Protein AF-A0A7M3Y4B0-F1 (afdb_monomer_lite)

pLDDT: mean 93.0, std 7.46, range [71.56, 98.56]

Secondary structure (DSSP, 8-state):
-EEE---PPB-TTSPBPHHHHHHHHTT-EEEEE--TT--TTTTTSSPPPSPPHHHHHHHHHHHHHTT-EE-SS--EEEEE--SSSSTTSEEEEEEEEEEEEEEETTEEEEEEEEEEEEPPPEEEEEEEETTEEEEEEETTSTT-EEEEE-

Radius of gyration: 18.09 Å; chains: 1; bounding box: 41×37×54 Å

Sequence (150 aa):
RTRRRLRAARGEGGAVDVAARFEAKRRRSFEYVQSPNAGLIELDERPPLPLDVDAVDVTLTVAALLEARPVDLMQTMRKTVVDGSNTSGFQRTTLVAQDGTLHTPEGPVGVDVVCLEEDSARKLATVETESGERVLYNLDRLGLPLIEIA

Structure (mmCIF, N/CA/C/O backbone):
data_AF-A0A7M3Y4B0-F1
#
_entry.id   AF-A0A7M3Y4B0-F1
#
loop_
_atom_site.group_PDB
_atom_site.id
_atom_site.type_symbol
_atom_site.label_atom_id
_atom_site.label_alt_id
_atom_site.label_comp_id
_atom_site.label_asym_id
_atom_site.label_entity_id
_atom_site.label_seq_id
_atom_site.pdbx_PDB_ins_code
_atom_site.Cartn_x
_atom_site.Cartn_y
_atom_site.Cartn_z
_atom_site.occupancy
_atom_site.B_iso_or_equiv
_atom_site.auth_seq_id
_atom_site.auth_comp_id
_atom_site.auth_asym_id
_atom_site.auth_atom_id
_atom_site.pdbx_PDB_model_num
ATOM 1 N N . ARG A 1 1 ? 11.179 -10.952 -16.529 1.00 85.38 1 ARG A N 1
ATOM 2 C CA . ARG A 1 1 ? 11.329 -9.517 -16.188 1.00 85.38 1 ARG A CA 1
ATOM 3 C C . ARG A 1 1 ? 10.476 -8.720 -17.155 1.00 85.38 1 ARG A C 1
ATOM 5 O O . ARG A 1 1 ? 10.499 -9.051 -18.335 1.00 85.38 1 ARG A O 1
ATOM 12 N N . THR A 1 2 ? 9.776 -7.696 -16.681 1.00 91.19 2 THR A N 1
ATOM 13 C CA . THR A 1 2 ? 8.854 -6.886 -17.493 1.00 91.19 2 THR A CA 1
ATOM 14 C C . THR A 1 2 ? 9.258 -5.423 -17.406 1.00 91.19 2 THR A C 1
ATOM 16 O O . THR A 1 2 ? 9.602 -4.945 -16.328 1.00 91.19 2 THR A O 1
ATOM 19 N N . ARG A 1 3 ? 9.242 -4.699 -18.528 1.00 93.00 3 ARG A N 1
ATOM 20 C CA . ARG A 1 3 ? 9.616 -3.281 -18.567 1.00 93.00 3 ARG A CA 1
ATOM 21 C C . ARG A 1 3 ? 8.397 -2.402 -18.777 1.00 93.00 3 ARG A C 1
ATOM 23 O O . ARG A 1 3 ? 7.623 -2.645 -19.696 1.00 93.00 3 ARG A O 1
ATOM 30 N N . ARG A 1 4 ? 8.276 -1.344 -17.979 1.00 92.31 4 ARG A N 1
ATOM 31 C CA . ARG A 1 4 ? 7.181 -0.375 -18.061 1.00 92.31 4 ARG A CA 1
ATOM 32 C C . ARG A 1 4 ? 7.690 1.062 -17.937 1.00 92.31 4 ARG A C 1
ATOM 34 O O . ARG A 1 4 ? 8.825 1.329 -17.535 1.00 92.31 4 ARG A O 1
ATOM 41 N N . ARG A 1 5 ? 6.829 1.998 -18.324 1.00 89.62 5 ARG A N 1
ATOM 42 C CA . ARG A 1 5 ? 6.974 3.435 -18.077 1.00 89.62 5 ARG A CA 1
ATOM 43 C C . ARG A 1 5 ? 5.637 3.950 -17.578 1.00 89.62 5 ARG A C 1
ATOM 45 O O . ARG A 1 5 ? 4.640 3.801 -18.282 1.00 89.62 5 ARG A O 1
ATOM 52 N N . LEU A 1 6 ? 5.634 4.563 -16.402 1.00 87.25 6 LEU A N 1
ATOM 53 C CA . LEU A 1 6 ? 4.446 5.228 -15.886 1.00 87.25 6 LEU A CA 1
ATOM 54 C C . LEU A 1 6 ? 4.248 6.563 -16.609 1.00 87.25 6 LEU A C 1
ATOM 56 O O . LEU A 1 6 ? 5.210 7.237 -16.987 1.00 87.25 6 LEU A O 1
ATOM 60 N N . ARG A 1 7 ? 2.987 6.930 -16.834 1.00 84.69 7 ARG A N 1
ATOM 61 C CA . ARG A 1 7 ? 2.603 8.211 -17.429 1.00 84.69 7 ARG A CA 1
ATOM 62 C C . ARG A 1 7 ? 1.706 8.950 -16.453 1.00 84.69 7 ARG A C 1
ATOM 64 O O . ARG A 1 7 ? 0.770 8.367 -15.921 1.00 84.69 7 ARG A O 1
ATOM 71 N N . ALA A 1 8 ? 1.985 10.233 -16.257 1.00 79.50 8 ALA A N 1
ATOM 72 C CA . ALA A 1 8 ? 1.144 11.082 -15.431 1.00 79.50 8 ALA A CA 1
ATOM 73 C C . ALA A 1 8 ? -0.254 11.211 -16.057 1.00 79.50 8 ALA A C 1
ATOM 75 O O . ALA A 1 8 ? -0.380 11.559 -17.237 1.00 79.50 8 ALA A O 1
ATOM 76 N N . ALA A 1 9 ? -1.287 10.931 -15.266 1.00 76.25 9 ALA A N 1
ATOM 77 C CA . ALA A 1 9 ? -2.671 11.159 -15.656 1.00 76.25 9 ALA A CA 1
ATOM 78 C C . ALA A 1 9 ? -3.028 12.652 -15.543 1.00 76.25 9 ALA A C 1
ATOM 80 O O . ALA A 1 9 ? -2.412 13.405 -14.785 1.00 76.25 9 ALA A O 1
ATOM 81 N N . ARG A 1 10 ? -4.023 13.084 -16.324 1.00 78.75 10 ARG A N 1
ATOM 82 C CA . ARG A 1 10 ? -4.624 14.418 -16.210 1.00 78.75 10 ARG A CA 1
ATOM 83 C C . ARG A 1 10 ? -5.820 14.330 -15.268 1.00 78.75 10 ARG A C 1
ATOM 85 O O . ARG A 1 10 ? -6.611 13.401 -15.400 1.00 78.75 10 ARG A O 1
ATOM 92 N N . GLY A 1 11 ? -5.947 15.285 -14.352 1.00 73.38 11 GLY A N 1
ATOM 93 C CA . GLY A 1 11 ? -7.159 15.453 -13.553 1.00 73.38 11 GLY A CA 1
ATOM 94 C C . GLY A 1 11 ? -8.330 15.948 -14.405 1.00 73.38 11 GLY A C 1
ATOM 95 O O . GLY A 1 11 ? -8.167 16.243 -15.591 1.00 73.38 11 GLY A O 1
ATOM 96 N N . GLU A 1 12 ? -9.500 16.089 -13.786 1.00 76.38 12 GLU A N 1
ATOM 97 C CA . GLU A 1 12 ? -10.750 16.477 -14.463 1.00 76.38 12 GLU A CA 1
ATOM 98 C C . GLU A 1 12 ? -10.625 17.790 -15.256 1.00 76.38 12 GLU A C 1
ATOM 100 O O . GLU A 1 12 ? -11.110 17.891 -16.378 1.00 76.38 12 GLU A O 1
ATOM 105 N N . GLY A 1 13 ? -9.879 18.768 -14.732 1.00 77.56 13 GLY A N 1
ATOM 106 C CA . GLY A 1 13 ? -9.588 20.037 -15.415 1.00 77.56 13 GLY A CA 1
ATOM 107 C C . GLY A 1 13 ? -8.492 19.966 -16.490 1.00 77.56 13 GLY A C 1
ATOM 108 O O . GLY A 1 13 ? -7.991 20.998 -16.927 1.00 77.56 13 GLY A O 1
ATOM 109 N N . GLY A 1 14 ? -8.025 18.773 -16.871 1.00 76.69 14 GLY A N 1
ATOM 110 C CA . GLY A 1 14 ? -6.951 18.573 -17.851 1.00 76.69 14 GLY A CA 1
ATOM 111 C C . GLY A 1 14 ? -5.536 18.890 -17.343 1.00 76.69 14 GLY A C 1
ATOM 112 O O . GLY A 1 14 ? -4.559 18.656 -18.070 1.00 76.69 14 GLY A O 1
ATOM 113 N N . ALA A 1 15 ? -5.415 19.393 -16.110 1.00 80.38 15 ALA A N 1
ATOM 114 C CA . ALA A 1 15 ? -4.155 19.688 -15.440 1.00 80.38 15 ALA A CA 1
ATOM 115 C C . ALA A 1 15 ? -3.455 18.402 -14.979 1.00 80.38 15 ALA A C 1
ATOM 117 O O . ALA A 1 15 ? -4.094 17.440 -14.556 1.00 80.38 15 ALA A O 1
ATOM 118 N N . VAL A 1 16 ? -2.127 1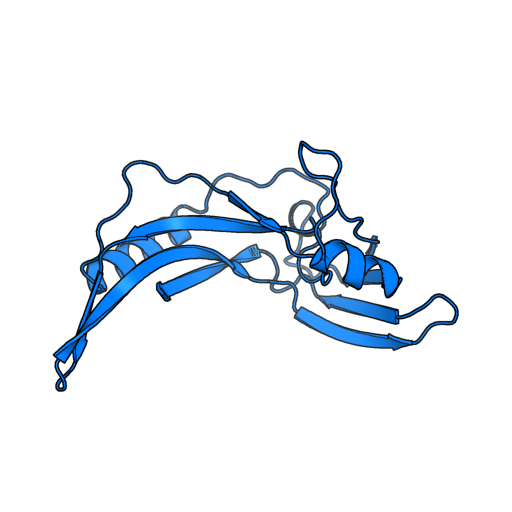8.387 -15.075 1.00 76.69 16 VAL A N 1
ATOM 119 C CA . VAL A 1 16 ? -1.288 17.278 -14.603 1.00 76.69 16 VAL A CA 1
ATOM 120 C C . VAL A 1 16 ? -0.722 17.657 -13.245 1.00 76.69 16 VAL A C 1
ATOM 122 O O . VAL A 1 16 ? -0.215 18.772 -13.094 1.00 76.69 16 VAL A O 1
ATOM 125 N N . ASP A 1 17 ? -0.769 16.721 -12.301 1.00 79.38 17 ASP A N 1
ATOM 126 C CA . ASP A 1 17 ? -0.152 16.882 -10.988 1.00 79.38 17 ASP A CA 1
ATOM 127 C C . ASP A 1 17 ? 1.328 17.309 -11.101 1.00 79.38 17 ASP A C 1
ATOM 129 O O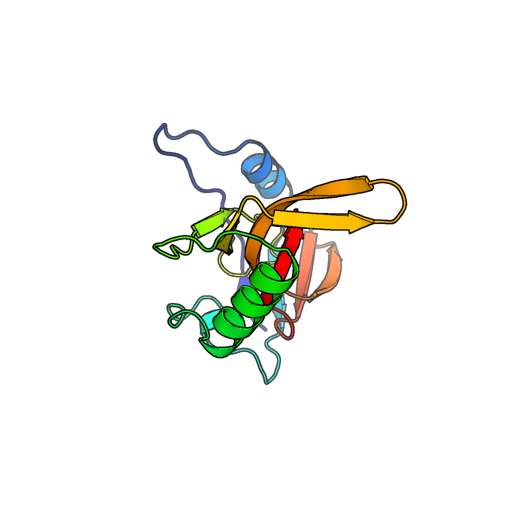 . ASP A 1 17 ? 2.076 16.857 -11.977 1.00 79.38 17 ASP A O 1
ATOM 133 N N . VAL A 1 18 ? 1.755 18.224 -10.226 1.00 78.69 18 VAL A N 1
ATOM 134 C CA . VAL A 1 18 ? 3.086 18.839 -10.304 1.00 78.69 18 VAL A CA 1
ATOM 135 C C . VAL A 1 18 ? 4.189 17.810 -10.047 1.00 78.69 18 VAL A C 1
ATOM 137 O O . VAL A 1 18 ? 5.197 17.829 -10.764 1.00 78.69 18 VAL A O 1
ATOM 140 N N . ALA A 1 19 ? 3.992 16.902 -9.087 1.00 71.56 19 ALA A N 1
ATOM 141 C CA . ALA A 1 19 ? 4.949 15.854 -8.748 1.00 71.56 19 ALA A CA 1
ATOM 142 C C . ALA A 1 19 ? 5.006 14.785 -9.847 1.00 71.56 19 ALA A C 1
ATOM 144 O O . ALA A 1 19 ? 6.092 14.438 -10.319 1.00 71.56 19 ALA A O 1
ATOM 145 N N . ALA A 1 20 ? 3.851 14.357 -10.361 1.00 75.25 20 ALA A N 1
ATOM 146 C CA . ALA A 1 20 ? 3.767 13.432 -11.489 1.00 75.25 20 ALA A CA 1
ATOM 147 C C . ALA A 1 20 ? 4.447 13.997 -12.748 1.00 75.25 20 ALA A C 1
ATOM 149 O O . ALA A 1 20 ? 5.169 13.292 -13.458 1.00 75.25 20 ALA A O 1
ATOM 150 N N . ARG A 1 21 ? 4.280 15.300 -13.012 1.00 76.44 21 ARG A N 1
ATOM 151 C CA . ARG A 1 21 ? 4.961 15.995 -14.112 1.00 76.44 21 ARG A CA 1
ATOM 152 C C . ARG A 1 21 ? 6.472 16.068 -13.898 1.00 76.44 21 ARG A C 1
ATOM 154 O O . ARG A 1 21 ? 7.220 15.983 -14.872 1.00 76.44 21 ARG A O 1
ATOM 161 N N . PHE A 1 22 ? 6.929 16.265 -12.664 1.00 77.12 22 PHE A N 1
ATOM 162 C CA . PHE A 1 22 ? 8.353 16.306 -12.341 1.00 77.12 22 PHE A CA 1
ATOM 163 C C . PHE A 1 22 ? 9.021 14.939 -12.545 1.00 77.12 22 PHE A C 1
ATOM 165 O O . PHE A 1 22 ? 10.033 14.865 -13.241 1.00 77.12 22 PHE A O 1
ATOM 172 N N . GLU A 1 23 ? 8.420 13.853 -12.054 1.00 73.25 23 GLU A N 1
ATOM 173 C CA . GLU A 1 23 ? 8.936 12.497 -12.290 1.00 73.25 23 GLU A CA 1
ATOM 174 C C . GLU A 1 23 ? 8.909 12.119 -13.779 1.00 73.25 23 GLU A C 1
ATOM 176 O O . GLU A 1 23 ? 9.886 11.579 -14.300 1.00 73.25 23 GLU A O 1
ATOM 181 N N . ALA A 1 24 ? 7.870 12.512 -14.526 1.00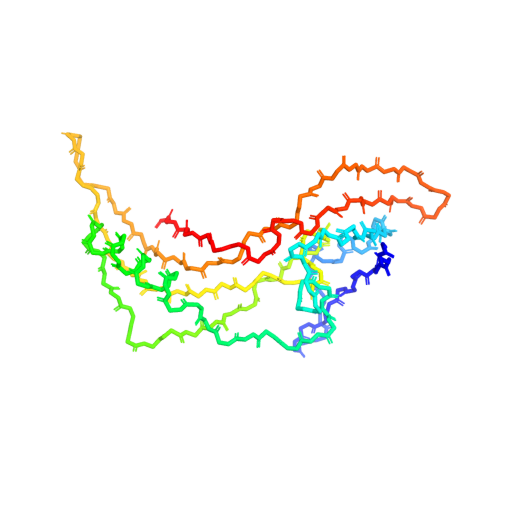 74.75 24 ALA A N 1
ATOM 182 C CA . ALA A 1 24 ? 7.819 12.289 -15.974 1.00 74.75 24 ALA A CA 1
ATOM 183 C C . ALA A 1 24 ? 8.997 12.945 -16.729 1.00 74.75 24 ALA A C 1
ATOM 185 O O . ALA A 1 24 ? 9.476 12.400 -17.729 1.00 74.75 24 ALA A O 1
ATOM 186 N N . LYS A 1 25 ? 9.516 14.087 -16.247 1.00 75.12 25 LYS A N 1
ATOM 187 C CA . LYS A 1 25 ? 10.694 14.749 -16.841 1.00 75.12 25 LYS A CA 1
ATOM 188 C C . LYS A 1 25 ? 11.985 13.953 -16.653 1.00 75.12 25 LYS A C 1
ATOM 190 O O . LYS A 1 25 ? 12.872 14.077 -17.493 1.00 75.12 25 LYS A O 1
ATOM 195 N N . ARG A 1 26 ? 12.085 13.111 -15.616 1.00 75.06 26 ARG A N 1
ATOM 196 C CA . ARG A 1 26 ? 13.263 12.262 -15.350 1.00 75.06 26 ARG A CA 1
ATOM 197 C C . ARG A 1 26 ? 13.403 11.090 -16.327 1.00 75.06 26 ARG A C 1
ATOM 199 O O . ARG A 1 26 ? 14.420 10.404 -16.306 1.00 75.06 26 ARG A O 1
ATOM 206 N N . ARG A 1 27 ? 12.404 10.860 -17.197 1.00 73.12 27 ARG A N 1
ATOM 207 C CA . ARG A 1 27 ? 12.400 9.818 -18.247 1.00 73.12 27 ARG A CA 1
ATOM 208 C C . ARG A 1 27 ? 12.762 8.419 -17.723 1.00 73.12 27 ARG A C 1
ATOM 210 O O . ARG A 1 27 ? 13.348 7.612 -18.445 1.00 73.12 27 ARG A O 1
ATOM 217 N N . ARG A 1 28 ? 12.380 8.123 -16.477 1.00 85.06 28 ARG A N 1
ATOM 218 C CA . ARG A 1 28 ? 12.653 6.836 -15.836 1.00 85.06 28 ARG A CA 1
ATOM 219 C C . ARG A 1 28 ? 11.951 5.696 -16.564 1.00 85.06 28 ARG A C 1
ATOM 221 O O . ARG A 1 28 ? 10.821 5.821 -17.038 1.00 85.06 28 ARG A O 1
ATOM 228 N N . SER A 1 29 ? 12.644 4.570 -16.656 1.00 92.19 29 SER A N 1
ATOM 229 C CA . SER A 1 29 ? 12.061 3.286 -17.040 1.00 92.19 29 SER A CA 1
ATOM 230 C C . SER A 1 29 ? 12.126 2.324 -15.865 1.00 92.19 29 SER A C 1
ATOM 232 O O . SER A 1 29 ? 13.110 2.312 -15.127 1.00 92.19 29 SER A O 1
ATOM 234 N N . PHE A 1 30 ? 11.086 1.517 -15.702 1.00 95.06 30 PHE A N 1
ATOM 235 C CA . PHE A 1 30 ? 10.974 0.576 -14.596 1.00 95.06 30 PHE A CA 1
ATOM 236 C C . PHE A 1 30 ? 11.090 -0.843 -15.134 1.00 95.06 30 PHE A C 1
ATOM 238 O O . PHE A 1 30 ? 10.431 -1.198 -16.113 1.00 95.06 30 PHE A O 1
ATOM 245 N N . GLU A 1 31 ? 11.966 -1.639 -14.532 1.00 96.44 31 GLU A N 1
ATOM 246 C CA . GLU A 1 31 ? 12.122 -3.057 -14.839 1.00 96.44 31 GLU A CA 1
ATOM 247 C C . GLU A 1 31 ? 11.740 -3.878 -13.610 1.00 96.44 31 GLU A C 1
ATOM 249 O O . GLU A 1 31 ? 12.385 -3.798 -12.566 1.00 96.44 31 GLU A O 1
ATOM 254 N N . TYR A 1 32 ? 10.682 -4.668 -13.754 1.00 97.50 32 TYR A N 1
ATOM 255 C CA . TYR A 1 32 ? 10.115 -5.486 -12.696 1.00 97.50 32 TYR A CA 1
ATOM 256 C C . TYR A 1 32 ? 10.588 -6.931 -12.826 1.00 97.50 32 TYR A C 1
ATOM 258 O O . TYR A 1 32 ? 10.434 -7.583 -13.869 1.00 97.50 32 TYR A O 1
ATOM 266 N N . VAL A 1 33 ? 11.185 -7.436 -11.753 1.00 97.19 33 VAL A N 1
ATOM 267 C CA . VAL A 1 33 ? 11.541 -8.838 -11.580 1.00 97.19 33 VAL A CA 1
ATOM 268 C C . VAL A 1 33 ? 10.359 -9.529 -10.917 1.00 97.19 33 VAL A C 1
ATOM 270 O O . VAL A 1 33 ? 10.017 -9.230 -9.778 1.00 97.19 33 VAL A O 1
ATOM 273 N N . GLN A 1 34 ? 9.730 -10.442 -11.652 1.00 96.56 34 GLN A N 1
ATOM 274 C CA . GLN A 1 34 ? 8.680 -11.295 -11.116 1.00 96.56 34 GLN A CA 1
ATOM 275 C C . GLN A 1 34 ? 9.325 -12.381 -10.251 1.00 96.56 34 GLN A C 1
ATOM 277 O O . GLN A 1 34 ? 10.090 -13.206 -10.756 1.00 96.56 34 GLN A O 1
ATOM 282 N N . SER A 1 35 ? 9.047 -12.342 -8.956 1.00 95.06 35 SER A N 1
ATOM 283 C CA . SER A 1 35 ? 9.385 -13.393 -8.002 1.00 95.06 35 SER A CA 1
ATOM 284 C C . SER A 1 35 ? 8.369 -14.545 -8.081 1.00 95.06 35 SER A C 1
ATOM 286 O O . SER A 1 35 ? 7.281 -14.363 -8.628 1.00 95.06 35 SER A O 1
ATOM 288 N N . PRO A 1 36 ? 8.673 -15.733 -7.523 1.00 96.00 36 PRO A N 1
ATOM 289 C CA . PRO A 1 36 ? 7.741 -16.866 -7.530 1.00 96.00 36 PRO A CA 1
ATOM 290 C C . PRO A 1 36 ? 6.382 -16.586 -6.870 1.00 96.00 36 PRO A C 1
ATOM 292 O O . PRO A 1 36 ? 5.401 -17.237 -7.213 1.00 96.00 36 PRO A O 1
ATOM 295 N N . ASN A 1 37 ? 6.322 -15.630 -5.937 1.00 93.75 37 ASN A N 1
ATOM 296 C CA . ASN A 1 37 ? 5.098 -15.216 -5.248 1.00 93.75 37 ASN A CA 1
ATOM 297 C C . ASN A 1 37 ? 4.341 -14.069 -5.943 1.00 93.75 37 ASN A C 1
ATOM 299 O O . ASN A 1 37 ? 3.330 -13.629 -5.413 1.00 93.75 37 ASN A O 1
ATOM 303 N N . ALA A 1 38 ? 4.809 -13.582 -7.097 1.00 95.94 38 ALA A N 1
ATOM 304 C CA . ALA A 1 38 ? 4.160 -12.508 -7.846 1.00 95.94 38 ALA A CA 1
ATOM 305 C C . ALA A 1 38 ? 3.408 -13.059 -9.068 1.00 95.94 38 ALA A C 1
ATOM 307 O O . ALA A 1 38 ? 3.973 -13.782 -9.898 1.00 95.94 38 ALA A O 1
ATOM 308 N N . GLY A 1 39 ? 2.135 -12.690 -9.201 1.00 95.38 39 GLY A N 1
ATOM 309 C CA . GLY A 1 39 ? 1.245 -13.114 -10.276 1.00 95.38 39 GLY A CA 1
ATOM 310 C C . GLY A 1 39 ? 0.902 -11.998 -11.264 1.00 95.38 39 GLY A C 1
ATOM 311 O O . GLY A 1 39 ? 1.607 -11.001 -11.416 1.00 95.38 39 GLY A O 1
ATOM 312 N N . LEU A 1 40 ? -0.220 -12.179 -11.967 1.00 97.06 40 LEU A N 1
ATOM 313 C CA . LEU A 1 40 ? -0.726 -11.195 -12.930 1.00 97.06 40 LEU A CA 1
ATOM 314 C C . LEU A 1 40 ? -1.231 -9.908 -12.258 1.00 97.06 40 LEU A C 1
ATOM 316 O O . LEU A 1 40 ? -1.291 -8.878 -12.918 1.00 97.06 40 LEU A O 1
ATOM 320 N N . ILE A 1 41 ? -1.596 -9.950 -10.974 1.00 96.94 41 ILE A N 1
ATOM 321 C CA . ILE A 1 41 ? -2.081 -8.774 -10.236 1.00 96.94 41 ILE A CA 1
ATOM 322 C C . ILE A 1 41 ? -0.909 -7.839 -9.925 1.00 96.94 41 ILE A C 1
ATOM 324 O O . ILE A 1 41 ? -0.972 -6.656 -10.251 1.00 96.94 41 ILE A O 1
ATOM 328 N N . GLU A 1 42 ? 0.197 -8.368 -9.396 1.00 97.06 42 GLU A N 1
ATOM 329 C CA . GLU A 1 42 ? 1.413 -7.592 -9.115 1.00 97.06 42 GLU A CA 1
ATOM 330 C C . GLU A 1 42 ? 2.045 -7.068 -10.404 1.00 97.06 42 GLU A C 1
ATOM 332 O O . GLU A 1 42 ? 2.670 -6.013 -10.402 1.00 97.06 42 GLU A O 1
ATOM 337 N N . LEU A 1 43 ? 1.872 -7.772 -11.523 1.00 96.38 43 LEU A N 1
ATOM 338 C CA . LEU A 1 43 ? 2.304 -7.305 -12.839 1.00 96.38 43 LEU A CA 1
ATOM 339 C C . LEU A 1 43 ? 1.375 -6.263 -13.472 1.00 96.38 43 LEU A C 1
ATOM 341 O O . LEU A 1 43 ? 1.754 -5.712 -14.504 1.00 96.38 43 LEU A O 1
ATOM 345 N N . ASP A 1 44 ? 0.214 -5.978 -12.872 1.00 96.56 44 ASP A N 1
ATOM 346 C CA . ASP A 1 44 ? -0.821 -5.111 -13.446 1.00 96.56 44 ASP A CA 1
ATOM 347 C C . ASP A 1 44 ? -1.297 -5.618 -14.828 1.00 96.56 44 ASP A C 1
ATOM 349 O O . ASP A 1 44 ? -1.328 -4.899 -15.826 1.00 96.56 44 ASP A O 1
ATOM 353 N N . GLU A 1 45 ? -1.610 -6.916 -14.885 1.00 96.94 45 GLU A N 1
ATOM 354 C CA . GLU A 1 45 ? -2.149 -7.657 -16.042 1.00 96.94 45 GLU A CA 1
ATOM 355 C C . GLU A 1 45 ? -3.476 -8.375 -15.702 1.00 96.94 45 GLU A C 1
ATOM 357 O O . GLU A 1 45 ? -4.061 -9.075 -16.530 1.00 96.94 45 GLU A O 1
ATOM 362 N N . ARG A 1 46 ? -3.969 -8.233 -14.464 1.00 96.94 46 ARG A N 1
ATOM 363 C CA . ARG A 1 46 ? -5.262 -8.752 -13.999 1.00 96.94 46 ARG A CA 1
ATOM 364 C C . ARG A 1 46 ? -5.858 -7.807 -12.946 1.00 96.94 46 ARG A C 1
ATOM 366 O O . ARG A 1 46 ? -5.101 -7.275 -12.136 1.00 96.94 46 ARG A O 1
ATOM 373 N N . PRO A 1 47 ? -7.193 -7.627 -12.900 1.00 96.81 47 PRO A N 1
ATOM 374 C CA . PRO A 1 47 ? -7.837 -6.905 -11.806 1.00 96.81 47 PRO A CA 1
ATOM 375 C C . PRO A 1 47 ? -7.501 -7.511 -10.431 1.00 96.81 47 PRO A C 1
ATOM 377 O O . PRO A 1 47 ? -7.391 -8.739 -10.332 1.00 96.81 47 PRO A O 1
ATOM 380 N N . PRO A 1 48 ? -7.373 -6.684 -9.377 1.00 95.19 48 PRO A N 1
ATOM 381 C CA . PRO A 1 48 ? -7.185 -7.181 -8.021 1.00 95.19 48 PRO A CA 1
ATOM 382 C C . PRO A 1 48 ? -8.403 -7.987 -7.556 1.00 95.19 48 PRO A C 1
ATOM 384 O O . PRO A 1 48 ? -9.520 -7.811 -8.053 1.00 95.19 48 PRO A O 1
ATOM 387 N N . LEU A 1 49 ? -8.166 -8.877 -6.597 1.00 95.56 49 LEU A N 1
ATOM 388 C CA . LEU A 1 49 ? -9.219 -9.589 -5.879 1.00 95.56 49 LEU A CA 1
ATOM 389 C C . LEU A 1 49 ? -9.842 -8.676 -4.803 1.00 95.56 49 LEU A C 1
ATOM 391 O O . LEU A 1 49 ? -9.321 -7.583 -4.556 1.00 95.56 49 LEU A O 1
ATOM 395 N N . PRO A 1 50 ? -10.960 -9.090 -4.179 1.00 96.00 50 PRO A N 1
ATOM 396 C CA . PRO A 1 50 ? -11.468 -8.433 -2.977 1.00 96.00 50 PRO A CA 1
ATOM 397 C C . PRO A 1 50 ? -10.414 -8.351 -1.865 1.00 96.00 50 PRO A C 1
ATOM 399 O O . PRO A 1 50 ? -9.418 -9.076 -1.898 1.00 96.00 50 PRO A O 1
ATOM 402 N N . LEU A 1 51 ? -10.657 -7.476 -0.883 1.00 95.56 51 LEU A N 1
ATOM 403 C CA . LEU A 1 51 ? -9.814 -7.360 0.308 1.00 95.56 51 LEU A CA 1
ATOM 404 C C . LEU A 1 51 ? -9.625 -8.725 0.976 1.00 95.56 51 LEU A C 1
ATOM 406 O O . LEU A 1 51 ? -10.570 -9.506 1.099 1.00 95.56 51 LEU A O 1
ATOM 410 N N . ASP A 1 52 ? -8.392 -8.978 1.403 1.00 97.12 52 ASP A N 1
ATOM 411 C CA . ASP A 1 52 ? -8.045 -10.157 2.181 1.00 97.12 52 ASP A CA 1
ATOM 412 C C . ASP A 1 52 ? -8.734 -10.079 3.550 1.00 97.12 52 ASP A C 1
ATOM 414 O O . ASP A 1 52 ? -8.524 -9.133 4.313 1.00 97.12 52 ASP A O 1
ATOM 418 N N . VAL A 1 53 ? -9.585 -11.064 3.836 1.00 97.81 53 VAL A N 1
ATOM 419 C CA . VAL A 1 53 ? -10.375 -11.121 5.069 1.00 97.81 53 VAL A CA 1
ATOM 420 C C . VAL A 1 53 ? -9.497 -11.256 6.309 1.00 97.81 53 VAL A C 1
ATOM 422 O O . VAL A 1 53 ? -9.823 -10.656 7.329 1.00 97.81 53 VAL A O 1
ATOM 425 N N . ASP A 1 54 ? -8.364 -11.954 6.211 1.00 98.31 54 ASP A N 1
ATOM 426 C CA . ASP A 1 54 ? -7.447 -12.143 7.336 1.00 98.31 54 ASP A CA 1
ATOM 427 C C . ASP A 1 54 ? -6.715 -10.829 7.637 1.00 98.31 54 ASP A C 1
ATOM 429 O O . ASP A 1 54 ? -6.558 -10.434 8.792 1.00 98.31 54 ASP A O 1
ATOM 433 N N . ALA A 1 55 ? -6.324 -10.091 6.593 1.00 98.25 55 ALA A N 1
ATOM 434 C CA . ALA A 1 55 ? -5.718 -8.771 6.750 1.00 98.25 55 ALA A CA 1
ATOM 435 C C . ALA A 1 55 ? -6.697 -7.758 7.365 1.00 98.25 55 ALA A C 1
ATOM 437 O O . ALA A 1 55 ? -6.306 -6.957 8.217 1.00 98.25 55 ALA A O 1
ATOM 438 N N . VAL A 1 56 ? -7.970 -7.800 6.962 1.00 98.25 56 VAL A N 1
ATOM 439 C CA . VAL A 1 56 ? -9.024 -6.964 7.553 1.00 98.25 56 VAL A CA 1
ATOM 440 C C . VAL A 1 56 ? -9.229 -7.310 9.027 1.00 98.25 56 VAL A C 1
ATOM 442 O O . VAL A 1 56 ? -9.250 -6.399 9.852 1.00 98.25 56 VAL A O 1
ATOM 445 N N . ASP A 1 57 ? -9.321 -8.595 9.375 1.00 98.38 57 ASP A N 1
ATOM 446 C CA . ASP A 1 57 ? -9.543 -9.046 10.755 1.00 98.38 57 ASP A CA 1
ATOM 447 C C . ASP A 1 57 ? -8.385 -8.647 11.686 1.00 98.38 57 ASP A C 1
ATOM 449 O O . ASP A 1 57 ? -8.591 -8.086 12.768 1.00 98.38 57 ASP A O 1
ATOM 453 N N . VAL A 1 58 ? -7.141 -8.815 11.221 1.00 98.56 58 VAL A N 1
ATOM 454 C CA . VAL A 1 58 ? -5.949 -8.344 11.942 1.00 98.56 58 VAL A CA 1
ATOM 455 C C . VAL A 1 58 ? -5.968 -6.821 12.099 1.00 98.56 58 VAL A C 1
ATOM 457 O O . VAL A 1 58 ? -5.674 -6.315 13.182 1.00 98.56 58 VAL A O 1
ATOM 460 N N . THR A 1 59 ? -6.354 -6.075 11.061 1.00 98.44 59 THR A N 1
ATOM 461 C CA . THR A 1 59 ? -6.411 -4.605 11.135 1.00 98.44 59 THR A CA 1
ATOM 462 C C . THR A 1 59 ? -7.490 -4.123 12.103 1.00 98.44 59 THR A C 1
ATOM 464 O O . THR A 1 59 ? -7.241 -3.208 12.884 1.00 98.44 59 THR A O 1
ATOM 467 N N . LEU A 1 60 ? -8.666 -4.757 12.118 1.00 98.44 60 LEU A N 1
ATOM 468 C CA . LEU A 1 60 ? -9.732 -4.465 13.082 1.00 98.44 60 LEU A CA 1
ATOM 469 C C . LEU A 1 60 ? -9.322 -4.823 14.514 1.00 98.44 60 LEU A C 1
ATOM 471 O O . LEU A 1 60 ? -9.636 -4.084 15.445 1.00 98.44 60 LEU A O 1
ATOM 475 N N . THR A 1 61 ? -8.569 -5.910 14.691 1.00 98.50 61 THR A N 1
ATOM 476 C CA . THR A 1 61 ? -7.986 -6.270 15.989 1.00 98.50 61 THR A CA 1
ATOM 477 C C . THR A 1 61 ? -7.025 -5.184 16.474 1.00 98.50 61 THR A C 1
ATOM 479 O O . THR A 1 61 ? -7.116 -4.747 17.619 1.00 98.50 61 THR A O 1
ATOM 482 N N . VAL A 1 62 ? -6.136 -4.696 15.602 1.00 98.19 62 VAL A N 1
ATOM 483 C CA . VAL A 1 62 ? -5.235 -3.576 15.920 1.00 98.19 62 VAL A CA 1
ATOM 484 C C . VAL A 1 62 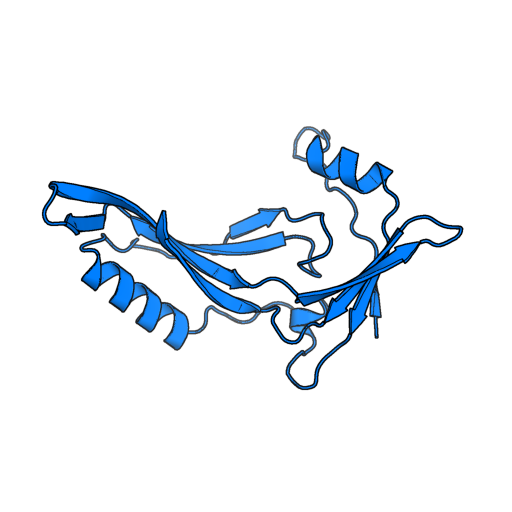? -6.024 -2.304 16.236 1.00 98.19 62 VAL A C 1
ATOM 486 O O . VAL A 1 62 ? -5.725 -1.644 17.227 1.00 98.19 62 VAL A O 1
ATOM 489 N N . ALA A 1 63 ? -7.062 -1.986 15.461 1.00 98.25 63 ALA A N 1
ATOM 490 C CA . ALA A 1 63 ? -7.926 -0.838 15.723 1.00 98.25 63 ALA A CA 1
ATOM 491 C C . ALA A 1 63 ? -8.600 -0.924 17.104 1.00 98.25 63 ALA A C 1
ATOM 493 O O . ALA A 1 63 ? -8.613 0.061 17.836 1.00 98.25 63 ALA A O 1
ATOM 494 N N . ALA A 1 64 ? -9.085 -2.105 17.500 1.00 97.88 64 ALA A N 1
ATOM 495 C CA . ALA A 1 64 ? -9.677 -2.321 18.818 1.00 97.88 64 ALA A CA 1
ATOM 496 C C . ALA A 1 64 ? -8.663 -2.137 19.961 1.00 97.88 64 ALA A C 1
ATOM 498 O O . ALA A 1 64 ? -9.004 -1.563 20.992 1.00 97.88 64 ALA A O 1
ATOM 499 N N . LEU A 1 65 ? -7.411 -2.577 19.776 1.00 97.31 65 LEU A N 1
ATOM 500 C CA . LEU A 1 65 ? -6.327 -2.359 20.746 1.00 97.31 65 LEU A CA 1
ATOM 501 C C . LEU A 1 65 ? -5.948 -0.880 20.899 1.00 97.31 65 LEU A C 1
ATOM 503 O O . LEU A 1 65 ? -5.434 -0.491 21.944 1.00 97.31 65 LEU A O 1
ATOM 507 N N . LEU A 1 66 ? -6.189 -0.077 19.864 1.00 97.69 66 LEU A N 1
ATOM 508 C CA . LEU A 1 66 ? -5.983 1.371 19.853 1.00 97.69 66 LEU A CA 1
ATOM 509 C C . LEU A 1 66 ? -7.243 2.151 20.249 1.00 97.69 66 LEU A C 1
ATOM 511 O O . LEU A 1 66 ? -7.274 3.365 20.073 1.00 97.69 66 LEU A O 1
ATOM 515 N N . GLU A 1 67 ? -8.300 1.473 20.705 1.00 97.69 67 GLU A N 1
ATOM 516 C CA . GLU A 1 67 ? -9.599 2.082 21.025 1.00 97.69 67 GLU A CA 1
ATOM 517 C C . GLU A 1 67 ? -10.192 2.913 19.864 1.00 97.69 67 GLU A C 1
ATOM 519 O O . GLU A 1 67 ? -11.010 3.809 20.072 1.00 97.69 67 GLU A O 1
ATOM 524 N N . ALA A 1 68 ? -9.793 2.607 18.625 1.00 98.25 68 ALA A N 1
ATOM 525 C CA . ALA A 1 68 ? -10.251 3.288 17.423 1.00 98.25 68 ALA A CA 1
ATOM 526 C C . ALA A 1 68 ? -11.639 2.792 17.000 1.00 98.25 68 ALA A C 1
ATOM 528 O O . ALA A 1 68 ? -12.025 1.644 17.230 1.00 98.25 68 ALA A O 1
ATOM 529 N N . ARG A 1 69 ? -12.396 3.665 16.338 1.00 98.25 69 ARG A N 1
ATOM 530 C CA . ARG A 1 69 ? -13.753 3.423 15.844 1.00 98.25 69 ARG A CA 1
ATOM 531 C C . ARG A 1 69 ? -13.709 2.917 14.403 1.00 98.25 69 ARG A C 1
ATOM 533 O O . ARG A 1 69 ? -13.304 3.679 13.523 1.00 98.25 69 ARG A O 1
ATOM 540 N N . PRO A 1 70 ? -14.120 1.666 14.130 1.00 98.19 70 PRO A N 1
ATOM 541 C CA . PRO A 1 70 ? -14.193 1.154 12.768 1.00 98.19 70 PRO A CA 1
ATOM 542 C C . PRO A 1 70 ? -15.181 1.945 11.908 1.00 98.19 70 PRO A C 1
ATOM 544 O O . PRO A 1 70 ? -16.208 2.410 12.403 1.00 98.19 70 PRO A O 1
ATOM 547 N N . VAL A 1 71 ? -14.888 2.060 10.614 1.00 97.88 71 VAL A N 1
ATOM 548 C CA . VAL A 1 71 ? -15.816 2.657 9.645 1.00 97.88 71 VAL A CA 1
ATOM 549 C C . VAL A 1 71 ? -16.948 1.689 9.291 1.00 97.88 71 VAL A C 1
ATOM 551 O O . VAL A 1 71 ? -16.743 0.477 9.232 1.00 97.88 71 VAL A O 1
ATOM 554 N N . ASP A 1 72 ? -18.131 2.221 8.977 1.00 96.50 72 ASP A N 1
ATOM 555 C CA . ASP A 1 72 ? -19.292 1.403 8.588 1.00 96.50 72 ASP A CA 1
ATOM 556 C C . ASP A 1 72 ? -19.093 0.682 7.243 1.00 96.50 72 ASP A C 1
ATOM 558 O O . ASP A 1 72 ? -19.633 -0.402 7.013 1.00 96.50 72 ASP A O 1
ATOM 562 N N . LEU A 1 73 ? -18.332 1.298 6.331 1.00 96.62 73 LEU A N 1
ATOM 563 C CA . LEU A 1 73 ? -18.058 0.778 4.995 1.00 96.62 73 LEU A CA 1
ATOM 564 C C . LEU A 1 73 ? -16.602 1.030 4.607 1.00 96.62 73 LEU A C 1
ATOM 566 O O . LEU A 1 73 ? -16.153 2.171 4.513 1.00 96.62 73 LEU A O 1
ATOM 570 N N . MET A 1 74 ? -15.895 -0.049 4.292 1.00 97.31 74 MET A N 1
ATOM 571 C CA . MET A 1 74 ? -14.543 0.011 3.748 1.00 97.31 74 MET A CA 1
ATOM 572 C C . MET A 1 74 ? -14.587 0.234 2.235 1.00 97.31 74 MET A C 1
ATOM 574 O O . MET A 1 74 ? -15.177 -0.555 1.494 1.00 97.31 74 MET A O 1
ATOM 578 N N . GLN A 1 75 ? -13.925 1.292 1.767 1.00 97.50 75 GLN A N 1
ATOM 579 C CA . GLN A 1 75 ? -13.775 1.594 0.346 1.00 97.50 75 GLN A CA 1
ATOM 580 C C . GLN A 1 75 ? -12.295 1.719 -0.010 1.00 97.50 75 GLN A C 1
ATOM 582 O O . GLN A 1 75 ? -11.593 2.595 0.492 1.00 97.50 75 GLN A O 1
ATOM 587 N N . THR A 1 76 ? -11.824 0.860 -0.915 1.00 97.56 76 THR A N 1
ATOM 588 C CA . THR A 1 76 ? -10.441 0.920 -1.393 1.00 97.56 76 THR A CA 1
ATOM 589 C C . THR A 1 76 ? -10.248 2.087 -2.355 1.00 97.56 76 THR A C 1
ATOM 591 O O . THR A 1 76 ? -10.913 2.202 -3.387 1.00 97.56 76 THR A O 1
ATOM 594 N N . MET A 1 77 ? -9.275 2.924 -2.029 1.00 97.12 77 MET A N 1
ATOM 595 C CA . MET A 1 77 ? -8.856 4.110 -2.759 1.00 97.12 77 MET A CA 1
ATOM 596 C C . MET A 1 77 ? -7.540 3.856 -3.503 1.00 97.12 77 MET A C 1
ATOM 598 O O . MET A 1 77 ? -6.831 2.880 -3.257 1.00 97.12 77 MET A O 1
ATOM 602 N N . ARG A 1 78 ? -7.211 4.748 -4.443 1.00 95.75 78 ARG A N 1
ATOM 603 C CA . ARG A 1 78 ? -5.973 4.707 -5.236 1.00 95.75 78 ARG A CA 1
ATOM 604 C C . ARG A 1 78 ? -5.135 5.948 -4.955 1.00 95.75 78 ARG A C 1
ATOM 606 O O . ARG A 1 78 ? -5.361 7.002 -5.551 1.00 95.75 78 ARG A O 1
ATOM 613 N N . LYS A 1 79 ? -4.154 5.821 -4.066 1.00 93.06 79 LYS A N 1
ATOM 614 C CA . LYS A 1 79 ? -3.166 6.867 -3.783 1.00 93.06 79 LYS A CA 1
ATOM 615 C C . LYS A 1 79 ? -2.143 6.875 -4.913 1.00 93.06 79 LYS A C 1
ATOM 617 O O . LYS A 1 79 ? -1.503 5.865 -5.170 1.00 93.06 79 LYS A O 1
ATOM 622 N N . THR A 1 80 ? -2.025 7.975 -5.652 1.00 90.50 80 THR A N 1
ATOM 623 C CA . THR A 1 80 ? -1.148 8.027 -6.837 1.00 90.50 80 THR A CA 1
ATOM 624 C C . THR A 1 80 ? 0.324 7.905 -6.433 1.00 90.50 80 THR A C 1
ATOM 626 O O . THR A 1 80 ? 0.792 8.665 -5.590 1.00 90.50 80 THR A O 1
ATOM 629 N N . VAL A 1 81 ? 1.060 6.985 -7.068 1.00 89.56 81 VAL A N 1
ATOM 630 C CA . VAL A 1 81 ? 2.481 6.711 -6.801 1.00 89.56 81 VAL A CA 1
ATOM 631 C C . VAL A 1 81 ? 3.237 6.630 -8.127 1.00 89.56 81 VAL A C 1
ATOM 633 O O . VAL A 1 81 ? 3.033 5.728 -8.934 1.00 89.56 81 VAL A O 1
ATOM 636 N N . VAL A 1 82 ? 4.118 7.601 -8.376 1.00 86.31 82 VAL A N 1
ATOM 637 C CA . VAL A 1 82 ? 4.771 7.802 -9.689 1.00 86.31 82 VAL A CA 1
ATOM 638 C C . VAL A 1 82 ? 6.249 7.414 -9.725 1.00 86.31 82 VAL A C 1
ATOM 640 O O . VAL A 1 82 ? 6.895 7.553 -10.763 1.00 86.31 82 VAL A O 1
ATOM 643 N N . ASP A 1 83 ? 6.794 6.911 -8.620 1.00 88.88 83 ASP A N 1
ATOM 644 C CA . ASP A 1 83 ? 8.206 6.526 -8.505 1.00 88.88 83 ASP A CA 1
ATOM 645 C C . ASP A 1 83 ? 8.516 5.136 -9.097 1.00 88.88 83 ASP A C 1
ATOM 647 O O . ASP A 1 83 ? 9.683 4.756 -9.195 1.00 88.88 83 ASP A O 1
ATOM 651 N N . GLY A 1 84 ? 7.481 4.402 -9.522 1.00 91.81 84 GLY A N 1
ATOM 652 C CA . GLY A 1 84 ? 7.580 3.061 -10.092 1.00 91.81 84 GLY A CA 1
ATOM 653 C C . GLY A 1 84 ? 7.558 1.929 -9.071 1.00 91.81 84 GLY A C 1
ATOM 654 O O . GLY A 1 84 ? 7.643 0.775 -9.480 1.00 91.81 84 GLY A O 1
ATOM 655 N N . SER A 1 85 ? 7.425 2.217 -7.778 1.00 94.94 85 SER A N 1
ATOM 656 C CA . SER A 1 85 ? 7.376 1.195 -6.729 1.00 94.94 85 SER A CA 1
ATOM 657 C C . SER A 1 85 ? 6.067 0.385 -6.723 1.00 94.94 85 SER A C 1
ATOM 659 O O . SER A 1 85 ? 6.073 -0.778 -6.322 1.00 94.94 85 SER A O 1
ATOM 661 N N . ASN A 1 86 ? 4.982 0.934 -7.281 1.00 96.75 86 ASN A N 1
ATOM 662 C CA . ASN A 1 86 ? 3.742 0.221 -7.602 1.00 96.75 86 ASN A CA 1
ATOM 663 C C . ASN A 1 86 ? 3.593 0.110 -9.127 1.00 96.75 86 ASN A C 1
ATOM 665 O O . ASN A 1 86 ? 3.639 1.111 -9.847 1.00 96.75 86 ASN A O 1
ATOM 669 N N . THR A 1 87 ? 3.396 -1.105 -9.639 1.00 95.50 87 THR A N 1
ATOM 670 C CA . THR A 1 87 ? 3.324 -1.398 -11.086 1.00 95.50 87 THR A CA 1
ATOM 671 C C . THR A 1 87 ? 2.139 -0.740 -11.793 1.00 95.50 87 THR A C 1
ATOM 673 O O . THR A 1 87 ? 2.249 -0.399 -12.973 1.00 95.50 87 THR A O 1
ATOM 676 N N . SER A 1 88 ? 1.047 -0.517 -11.062 1.00 93.88 88 SER A N 1
ATOM 677 C CA . SER A 1 88 ? -0.181 0.164 -11.488 1.00 93.88 88 SER A CA 1
ATOM 678 C C . SER A 1 88 ? -0.088 1.698 -11.460 1.00 93.88 88 SER A C 1
ATOM 680 O O . SER A 1 88 ? -0.980 2.384 -11.960 1.00 93.88 88 SER A O 1
ATOM 682 N N . GLY A 1 89 ? 0.971 2.266 -10.869 1.00 93.25 89 GLY A N 1
ATOM 683 C CA . GLY A 1 89 ? 1.118 3.715 -10.671 1.00 93.25 89 GLY A CA 1
ATOM 684 C C . GLY A 1 89 ? 0.263 4.298 -9.537 1.00 93.25 89 GLY A C 1
ATOM 685 O O . GLY A 1 89 ? 0.099 5.516 -9.434 1.00 93.25 89 GLY A O 1
ATOM 686 N N . PHE A 1 90 ? -0.301 3.441 -8.688 1.00 94.19 90 PHE A N 1
ATOM 687 C CA . PHE A 1 90 ? -0.986 3.826 -7.462 1.00 94.19 90 PHE A CA 1
ATOM 688 C C . PHE A 1 90 ? -0.851 2.729 -6.410 1.00 94.19 90 PHE A C 1
ATOM 690 O O . PHE A 1 90 ? -0.705 1.557 -6.744 1.00 94.19 90 PHE A O 1
ATOM 697 N N . GLN A 1 91 ? -0.953 3.129 -5.152 1.00 97.12 91 GLN A N 1
ATOM 698 C CA . GLN A 1 91 ? -1.080 2.249 -4.005 1.00 97.12 91 GLN A CA 1
ATOM 699 C C . GLN A 1 91 ? -2.562 2.129 -3.635 1.00 97.12 91 GLN A C 1
ATOM 701 O O . GLN A 1 91 ? -3.282 3.131 -3.545 1.00 97.12 91 GLN A O 1
ATOM 706 N N . ARG A 1 92 ? -3.036 0.899 -3.461 1.00 97.44 92 ARG A N 1
ATOM 707 C CA . ARG A 1 92 ? -4.350 0.591 -2.894 1.00 97.44 92 ARG A CA 1
ATOM 708 C C . ARG A 1 92 ? -4.309 0.815 -1.384 1.00 97.44 92 ARG A C 1
ATOM 710 O O . ARG A 1 92 ? -3.484 0.219 -0.701 1.00 97.44 92 ARG A O 1
ATOM 717 N N . THR A 1 93 ? -5.203 1.664 -0.892 1.00 97.81 93 THR A N 1
ATOM 718 C CA . THR A 1 93 ? -5.327 2.024 0.529 1.00 97.81 93 THR A CA 1
ATOM 719 C C . THR A 1 93 ? -6.795 2.037 0.924 1.00 97.81 93 THR A C 1
ATOM 721 O O . THR A 1 93 ? -7.643 2.428 0.121 1.00 97.81 93 THR A O 1
ATOM 724 N N . THR A 1 94 ? -7.119 1.570 2.122 1.00 98.25 94 THR A N 1
ATOM 725 C CA . THR A 1 94 ? -8.487 1.510 2.640 1.00 98.25 94 THR A CA 1
ATOM 726 C C . THR A 1 94 ? -8.489 2.019 4.072 1.00 98.25 94 THR A C 1
ATOM 728 O O . THR A 1 94 ? -7.781 1.475 4.913 1.00 98.25 94 THR A O 1
ATOM 731 N N . LEU A 1 95 ? -9.301 3.036 4.358 1.00 98.38 95 LEU A N 1
ATOM 732 C CA . LEU A 1 95 ? -9.545 3.474 5.730 1.00 98.38 95 LEU A CA 1
ATOM 733 C C . LEU A 1 95 ? -10.333 2.390 6.477 1.00 98.38 95 LEU A C 1
ATOM 735 O O . LEU A 1 95 ? -11.369 1.941 5.983 1.00 98.38 95 LEU A O 1
ATOM 739 N N . VAL A 1 96 ? -9.840 1.978 7.646 1.00 98.44 96 VAL A N 1
ATOM 740 C CA . VAL A 1 96 ? -10.442 0.912 8.461 1.00 98.44 96 VAL A CA 1
ATOM 741 C C . VAL A 1 96 ? -11.041 1.460 9.751 1.00 98.44 96 VAL A C 1
ATOM 743 O O . VAL A 1 96 ? -12.157 1.082 10.101 1.00 98.44 96 VAL A O 1
ATOM 746 N N . ALA A 1 97 ? -10.336 2.352 10.447 1.00 98.50 97 ALA A N 1
ATOM 747 C CA . ALA A 1 97 ? -10.811 2.958 11.689 1.00 98.50 97 ALA A CA 1
ATOM 748 C C . ALA A 1 97 ? -10.255 4.375 11.890 1.00 98.50 97 ALA A C 1
ATOM 750 O O . ALA A 1 97 ? -9.285 4.761 11.238 1.00 98.50 97 ALA A O 1
ATOM 751 N N . GLN A 1 98 ? -10.878 5.142 12.783 1.00 98.19 98 GLN A N 1
ATOM 752 C CA . GLN A 1 98 ? -10.504 6.519 13.136 1.00 98.19 98 GLN A CA 1
ATOM 753 C C . GLN A 1 98 ? -10.683 6.774 14.636 1.00 98.19 98 GLN A C 1
ATOM 755 O O . GLN A 1 98 ? -11.271 5.948 15.330 1.00 98.19 98 GLN A O 1
ATOM 760 N N . ASP A 1 99 ? -10.238 7.930 15.127 1.00 97.75 99 ASP A N 1
ATOM 761 C CA . ASP A 1 99 ? -10.483 8.402 16.500 1.00 97.75 99 ASP A CA 1
ATOM 762 C C . ASP A 1 99 ? -9.997 7.425 17.593 1.00 97.75 99 ASP A C 1
ATOM 764 O O . ASP A 1 99 ? -10.700 7.168 18.574 1.00 97.75 99 ASP A O 1
ATOM 768 N N . GLY A 1 100 ? -8.809 6.847 17.411 1.00 97.88 100 GLY A N 1
ATOM 769 C CA . GLY A 1 100 ? -8.155 5.998 18.405 1.00 97.88 100 GLY A CA 1
ATOM 770 C C . GLY A 1 100 ? -7.390 6.789 19.466 1.00 97.88 100 GLY A C 1
ATOM 771 O O . GLY A 1 100 ? -7.178 8.000 19.368 1.00 97.88 100 GLY A O 1
ATOM 772 N N . THR A 1 101 ? -6.957 6.102 20.517 1.00 97.94 101 THR A N 1
ATOM 773 C CA . THR A 1 101 ? -6.135 6.659 21.595 1.00 97.94 101 THR A CA 1
ATOM 774 C C . THR A 1 101 ? -5.156 5.610 22.111 1.00 97.94 101 THR A C 1
ATOM 776 O O . THR A 1 101 ? -5.527 4.490 22.445 1.00 97.94 101 THR A O 1
ATOM 779 N N . LEU A 1 102 ? -3.886 5.995 22.221 1.00 95.50 102 LEU A N 1
ATOM 780 C CA . LEU A 1 102 ? -2.829 5.205 22.836 1.00 95.50 102 LEU A CA 1
ATOM 781 C C . LEU A 1 102 ? -2.464 5.801 24.199 1.00 95.50 102 LEU A C 1
ATOM 783 O O . LEU A 1 102 ? -2.036 6.951 24.298 1.00 95.50 102 LEU A O 1
ATOM 787 N N . HIS A 1 103 ? -2.596 5.015 25.261 1.00 94.81 103 HIS A N 1
ATOM 788 C CA . HIS A 1 103 ? -2.249 5.454 26.611 1.00 94.81 103 HIS A CA 1
ATOM 789 C C . HIS A 1 103 ? -0.749 5.298 26.890 1.00 94.81 103 HIS A C 1
ATOM 791 O O . HIS A 1 103 ? -0.226 4.183 26.876 1.00 94.81 103 HIS A O 1
ATOM 797 N N . THR A 1 104 ? -0.065 6.402 27.208 1.00 95.56 104 THR A N 1
ATOM 798 C CA . THR A 1 104 ? 1.326 6.396 27.690 1.00 95.56 104 THR A CA 1
ATOM 799 C C . THR A 1 104 ? 1.420 6.982 29.106 1.00 95.56 104 THR A C 1
ATOM 801 O O . THR A 1 104 ? 0.493 7.662 29.558 1.00 95.56 104 THR A O 1
ATOM 804 N N . PRO A 1 105 ? 2.522 6.738 29.844 1.00 96.88 105 PRO A N 1
ATOM 805 C CA . PRO A 1 105 ? 2.747 7.353 31.156 1.00 96.88 105 PRO A CA 1
ATOM 806 C C . PRO A 1 105 ? 2.732 8.891 31.145 1.00 96.88 105 PRO A C 1
ATOM 808 O O . PRO A 1 105 ? 2.398 9.508 32.154 1.00 96.88 105 PRO A O 1
ATOM 811 N N . GLU A 1 106 ? 3.091 9.511 30.020 1.00 96.88 106 GLU A N 1
ATOM 812 C CA . GLU A 1 106 ? 3.112 10.963 29.822 1.00 96.88 106 GLU A CA 1
ATOM 813 C C . GLU A 1 106 ? 1.737 11.539 29.444 1.00 96.88 106 GLU A C 1
ATOM 815 O O . GLU A 1 106 ? 1.534 12.751 29.541 1.00 96.88 106 GLU A O 1
ATOM 820 N N . GLY A 1 107 ? 0.791 10.688 29.037 1.00 96.62 107 GLY A N 1
ATOM 821 C CA . GLY A 1 107 ? -0.573 11.067 28.682 1.00 96.62 107 GLY A CA 1
ATOM 822 C C . GLY A 1 107 ? -1.150 10.248 27.520 1.00 96.62 107 GLY A C 1
ATOM 823 O O . GLY A 1 107 ? -0.473 9.399 26.943 1.00 96.62 107 GLY A O 1
ATOM 824 N N . PRO A 1 108 ? -2.427 10.471 27.167 1.00 97.12 108 PRO A N 1
ATOM 825 C CA . PRO A 1 108 ? -3.018 9.883 25.970 1.00 97.12 108 PRO A CA 1
ATOM 826 C C . PRO A 1 108 ? -2.463 10.541 24.696 1.00 97.12 108 PRO A C 1
ATOM 828 O O . PRO A 1 108 ? -2.397 11.768 24.600 1.00 97.12 108 PRO A O 1
ATOM 831 N N . VAL A 1 109 ? -2.112 9.721 23.705 1.00 97.62 109 VAL A N 1
ATOM 832 C CA . VAL A 1 109 ? -1.726 10.131 22.348 1.00 97.62 109 VAL A CA 1
ATOM 833 C C . VAL A 1 109 ? -2.848 9.733 21.394 1.00 97.62 109 VAL A C 1
ATOM 835 O O . VAL A 1 109 ? -3.251 8.573 21.373 1.00 97.62 109 VAL A O 1
ATOM 838 N N . GLY A 1 110 ? -3.377 10.688 20.630 1.00 97.19 110 GLY A N 1
ATOM 839 C CA . GLY A 1 110 ? -4.424 10.415 19.642 1.00 97.19 110 GLY A CA 1
ATOM 840 C C . GLY A 1 110 ? -3.897 9.610 18.455 1.00 97.19 110 GLY A C 1
ATOM 841 O O . GLY A 1 110 ? -2.740 9.765 18.068 1.00 97.19 110 GLY A O 1
ATOM 842 N N . VAL A 1 111 ? -4.760 8.762 17.899 1.00 97.75 111 VAL A N 1
ATOM 843 C CA . VAL A 1 111 ? -4.565 8.083 16.614 1.00 97.75 111 VAL A CA 1
ATOM 844 C C . VAL A 1 111 ? -5.693 8.547 15.702 1.00 97.75 111 VAL A C 1
ATOM 846 O O . VAL A 1 111 ? -6.855 8.212 15.934 1.00 97.75 111 VAL A O 1
ATOM 849 N N . ASP A 1 112 ? -5.369 9.334 14.686 1.00 97.81 112 ASP A N 1
ATOM 850 C CA . ASP A 1 112 ? -6.358 9.935 13.795 1.00 97.81 112 ASP A CA 1
ATOM 851 C C . ASP A 1 112 ? -6.960 8.878 12.862 1.00 97.81 112 ASP A C 1
ATOM 853 O O . ASP A 1 112 ? -8.180 8.834 12.664 1.00 97.81 112 ASP A O 1
ATOM 857 N N . VAL A 1 113 ? -6.114 8.016 12.284 1.00 97.81 113 VAL A N 1
ATOM 858 C CA . VAL A 1 113 ? -6.531 7.023 11.285 1.00 97.81 113 VAL A CA 1
ATOM 859 C C . VAL A 1 113 ? -5.760 5.707 11.388 1.00 97.81 113 VAL A C 1
ATOM 861 O O . VAL A 1 113 ? -4.564 5.660 11.669 1.00 97.81 113 VAL A O 1
ATOM 864 N N . VAL A 1 114 ? -6.463 4.618 11.076 1.00 98.44 114 VAL A N 1
ATOM 865 C CA . VAL A 1 114 ? -5.897 3.289 10.835 1.00 98.44 114 VAL A CA 1
ATOM 866 C C . VAL A 1 114 ? -6.295 2.852 9.428 1.00 98.44 114 VAL A C 1
ATOM 868 O O . VAL A 1 114 ? -7.487 2.702 9.132 1.00 98.44 114 VAL A O 1
ATOM 871 N N . CYS A 1 115 ? -5.309 2.634 8.560 1.00 98.50 115 CYS A N 1
ATOM 872 C CA . CYS A 1 115 ? -5.512 2.237 7.167 1.00 98.50 115 CYS A CA 1
ATOM 873 C C . CYS A 1 115 ? -4.913 0.855 6.889 1.00 98.50 115 CYS A C 1
ATOM 875 O O . CYS A 1 115 ? -3.856 0.505 7.411 1.00 98.50 115 CYS A O 1
ATOM 877 N N . 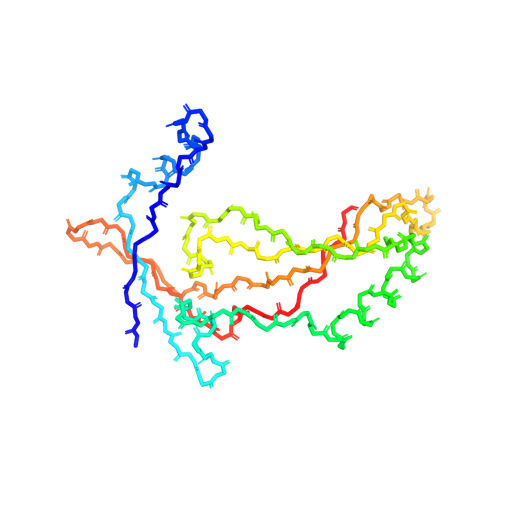LEU A 1 116 ? -5.570 0.094 6.014 1.00 98.56 116 LEU A N 1
ATOM 878 C CA . LEU A 1 116 ? -5.041 -1.126 5.414 1.00 98.56 116 LEU A CA 1
ATOM 879 C C . LEU A 1 116 ? -4.597 -0.827 3.979 1.00 98.56 116 LEU A C 1
ATOM 881 O O . LEU A 1 116 ? -5.412 -0.478 3.118 1.00 98.56 116 LEU A O 1
ATOM 885 N N . GLU A 1 117 ? -3.305 -0.978 3.723 1.00 98.12 117 GLU A N 1
ATOM 886 C CA . GLU A 1 117 ? -2.660 -0.670 2.451 1.00 98.12 117 GLU A CA 1
ATOM 887 C C . GLU A 1 117 ? -1.871 -1.863 1.901 1.00 98.12 117 GLU A C 1
ATOM 889 O O . GLU A 1 117 ? -1.650 -2.867 2.577 1.00 98.12 117 GLU A O 1
ATOM 894 N N . GLU A 1 118 ? -1.413 -1.741 0.657 1.00 96.94 118 GLU A N 1
ATOM 895 C CA . GLU A 1 118 ? -0.392 -2.627 0.096 1.00 96.94 118 GLU A CA 1
ATOM 896 C C . GLU A 1 118 ? 1.022 -2.060 0.282 1.00 96.94 118 GLU A C 1
ATOM 898 O O . GLU A 1 118 ? 1.246 -0.869 0.053 1.00 96.94 118 GLU A O 1
ATOM 903 N N . ASP A 1 119 ? 2.001 -2.905 0.614 1.00 97.44 119 ASP A N 1
ATOM 904 C CA . ASP A 1 119 ? 3.413 -2.517 0.545 1.00 97.44 119 ASP A CA 1
ATOM 905 C C . ASP A 1 119 ? 3.887 -2.434 -0.921 1.00 97.44 119 ASP A C 1
ATOM 907 O O . ASP A 1 119 ? 3.344 -3.038 -1.851 1.00 97.44 119 ASP A O 1
ATOM 911 N N . SER A 1 120 ? 4.936 -1.650 -1.116 1.00 97.31 120 SER A N 1
ATOM 912 C CA . SER A 1 120 ? 5.578 -1.330 -2.383 1.00 97.31 120 SER A CA 1
ATOM 913 C C . SER A 1 120 ? 6.616 -2.377 -2.807 1.00 97.31 120 SER A C 1
ATOM 915 O O . SER A 1 120 ? 7.256 -3.042 -1.981 1.00 97.31 120 SER A O 1
ATOM 917 N N . ALA A 1 121 ? 6.878 -2.481 -4.112 1.00 97.69 121 ALA A N 1
ATOM 918 C CA . ALA A 1 121 ? 7.927 -3.351 -4.639 1.00 97.69 121 ALA A CA 1
ATOM 919 C C . ALA A 1 121 ? 9.311 -2.988 -4.066 1.00 97.69 121 ALA A C 1
ATOM 921 O O . ALA A 1 121 ? 9.641 -1.818 -3.846 1.00 97.69 121 ALA A O 1
ATOM 922 N N . ARG A 1 122 ? 10.174 -3.988 -3.857 1.00 97.31 122 ARG A N 1
ATOM 923 C CA . ARG A 1 122 ? 11.514 -3.757 -3.303 1.00 97.31 122 ARG A CA 1
ATOM 924 C C . ARG A 1 122 ? 12.442 -3.210 -4.381 1.00 97.31 122 ARG A C 1
ATOM 926 O O . ARG A 1 122 ? 12.711 -3.881 -5.376 1.00 97.31 122 ARG A O 1
ATOM 933 N N . LYS A 1 123 ? 12.994 -2.015 -4.175 1.00 97.12 123 LYS A N 1
ATOM 934 C CA . LYS A 1 123 ? 14.016 -1.457 -5.068 1.00 97.12 123 LYS A CA 1
ATOM 935 C C . LYS A 1 123 ? 15.310 -2.271 -4.969 1.00 97.12 123 LYS A C 1
ATOM 937 O O . LYS A 1 123 ? 15.844 -2.452 -3.881 1.00 97.12 123 LYS A O 1
ATOM 942 N N . LEU A 1 124 ? 15.822 -2.733 -6.107 1.00 96.69 124 LEU A N 1
ATOM 943 C CA . LEU A 1 124 ? 17.078 -3.483 -6.199 1.00 96.69 124 LEU A CA 1
ATOM 944 C C . LEU A 1 124 ? 18.247 -2.590 -6.610 1.00 96.69 124 LEU A C 1
ATOM 946 O O . LEU A 1 124 ? 19.326 -2.668 -6.035 1.00 96.69 124 LEU A O 1
ATOM 950 N N . ALA A 1 125 ? 18.042 -1.759 -7.632 1.00 95.75 125 ALA A N 1
ATOM 951 C CA . ALA A 1 125 ? 19.087 -0.904 -8.177 1.00 95.75 125 ALA A CA 1
ATOM 952 C C . ALA A 1 125 ? 18.498 0.256 -8.983 1.00 95.75 125 ALA A C 1
ATOM 954 O O . ALA A 1 125 ? 17.382 0.178 -9.500 1.00 95.75 125 ALA A O 1
ATOM 955 N N . THR A 1 126 ? 19.294 1.308 -9.146 1.00 95.00 126 THR A N 1
ATOM 956 C CA . THR A 1 126 ? 19.110 2.318 -10.191 1.00 95.00 126 THR A CA 1
ATOM 957 C C . THR A 1 126 ? 20.336 2.270 -11.093 1.00 95.00 126 THR A C 1
ATOM 959 O O . THR A 1 126 ? 21.459 2.259 -10.600 1.00 95.00 126 THR A O 1
ATOM 962 N N . VAL A 1 127 ? 20.117 2.204 -12.402 1.00 93.44 127 VAL A N 1
ATOM 963 C CA . VAL A 1 127 ? 21.161 2.111 -13.424 1.00 93.44 127 VAL A CA 1
ATOM 964 C C . VAL A 1 127 ? 20.980 3.261 -14.404 1.00 93.44 127 VAL A C 1
ATOM 966 O O . VAL A 1 127 ? 19.878 3.472 -14.917 1.00 93.44 127 VAL A O 1
ATOM 969 N N . GLU A 1 128 ? 22.048 3.998 -14.682 1.00 91.12 128 GLU A N 1
ATOM 970 C CA . GLU A 1 128 ? 22.045 5.015 -15.731 1.00 91.12 128 GLU A CA 1
ATOM 971 C C . GLU A 1 128 ? 22.052 4.362 -17.117 1.00 91.12 128 GLU A C 1
ATOM 973 O O . GLU A 1 128 ? 22.697 3.340 -17.353 1.00 91.12 128 GLU A O 1
ATOM 978 N N . THR A 1 129 ? 21.299 4.933 -18.052 1.00 87.00 129 THR A N 1
ATOM 979 C CA . THR A 1 129 ? 21.231 4.470 -19.441 1.00 87.00 129 THR A CA 1
ATOM 980 C C . THR A 1 129 ? 21.294 5.665 -20.380 1.00 87.00 129 THR A C 1
ATOM 982 O O . THR A 1 129 ? 20.906 6.770 -20.004 1.00 87.00 129 THR A O 1
ATOM 985 N N . GLU A 1 130 ? 21.662 5.438 -21.641 1.00 82.69 130 GLU A N 1
ATOM 986 C CA . GLU A 1 130 ? 21.631 6.469 -22.695 1.00 82.69 130 GLU A CA 1
ATOM 987 C C . GLU A 1 130 ? 20.254 7.153 -22.829 1.00 82.69 130 GLU A C 1
ATOM 989 O O . GLU A 1 130 ? 20.142 8.292 -23.270 1.00 82.69 130 GLU A O 1
ATOM 994 N N . SER A 1 131 ? 19.186 6.459 -22.417 1.00 79.06 131 SER A N 1
ATOM 995 C CA . SER A 1 131 ? 17.797 6.921 -22.495 1.00 79.06 131 SER A CA 1
ATOM 996 C C . SER A 1 131 ? 17.239 7.536 -21.200 1.00 79.06 131 SER A C 1
ATOM 998 O O . SER A 1 131 ? 16.046 7.846 -21.154 1.00 79.06 131 SER A O 1
ATOM 1000 N N . GLY A 1 132 ? 18.070 7.701 -20.163 1.00 85.06 132 GLY A N 1
ATOM 1001 C CA . GLY A 1 132 ? 17.685 8.155 -18.820 1.00 85.06 132 GLY A CA 1
ATOM 1002 C C . GLY A 1 132 ? 17.954 7.105 -17.737 1.00 85.06 132 GLY A C 1
ATOM 1003 O O . GLY A 1 132 ? 18.708 6.157 -17.942 1.00 85.06 132 GLY A O 1
ATOM 1004 N N . GLU A 1 133 ? 17.316 7.233 -16.578 1.00 89.81 133 GLU A N 1
ATOM 1005 C CA . GLU A 1 133 ? 17.472 6.272 -15.480 1.00 89.81 133 GLU A CA 1
ATOM 1006 C C . GLU A 1 133 ? 16.598 5.019 -15.671 1.00 89.81 133 GLU A C 1
ATOM 1008 O O . GLU A 1 133 ? 15.441 5.078 -16.106 1.00 89.81 133 GLU A O 1
ATOM 1013 N N . ARG A 1 134 ? 17.133 3.859 -15.293 1.00 92.88 134 ARG A N 1
ATOM 1014 C CA . ARG A 1 134 ? 16.384 2.608 -15.172 1.00 92.88 134 ARG A CA 1
ATOM 1015 C C . ARG A 1 134 ? 16.377 2.147 -13.727 1.00 92.88 134 ARG A C 1
ATOM 1017 O O . ARG A 1 134 ? 17.435 1.926 -13.150 1.00 92.88 134 ARG A O 1
ATOM 1024 N N . VAL A 1 135 ? 15.195 1.965 -13.152 1.00 95.19 135 VAL A N 1
ATOM 1025 C CA . VAL A 1 135 ? 15.047 1.461 -11.783 1.00 95.19 135 VAL A CA 1
ATOM 1026 C C . VAL A 1 135 ? 14.566 0.018 -11.830 1.00 95.19 135 VAL A C 1
ATOM 1028 O O . VAL A 1 135 ? 13.607 -0.302 -12.534 1.00 95.19 135 VAL A O 1
ATOM 1031 N N . LEU A 1 136 ? 15.272 -0.857 -11.118 1.00 96.81 136 LEU A N 1
ATOM 1032 C CA . LEU A 1 136 ? 14.956 -2.273 -11.012 1.00 96.81 136 LEU A CA 1
ATOM 1033 C C . LEU A 1 136 ? 14.217 -2.520 -9.700 1.00 96.81 136 LEU A C 1
ATOM 1035 O O . LEU A 1 136 ? 14.716 -2.154 -8.634 1.00 96.81 136 LEU A O 1
ATOM 1039 N N . TYR A 1 137 ? 13.071 -3.185 -9.788 1.00 97.94 137 TYR A N 1
ATOM 1040 C CA . TYR A 1 137 ? 12.235 -3.554 -8.650 1.00 97.94 137 TYR A CA 1
ATOM 1041 C C . TYR A 1 137 ? 12.007 -5.067 -8.618 1.00 97.94 137 TYR A C 1
ATOM 1043 O O . TYR A 1 137 ? 11.804 -5.685 -9.663 1.00 97.94 137 TYR A O 1
ATOM 1051 N N . ASN A 1 138 ? 12.023 -5.661 -7.426 1.00 97.62 138 ASN A N 1
ATOM 1052 C CA . ASN A 1 138 ? 11.535 -7.013 -7.175 1.00 97.62 138 ASN A CA 1
ATOM 1053 C C . ASN A 1 138 ? 10.083 -6.951 -6.698 1.00 97.62 138 ASN A C 1
ATOM 1055 O O . ASN A 1 138 ? 9.758 -6.151 -5.821 1.00 97.62 138 ASN A O 1
ATOM 1059 N N . LEU A 1 139 ? 9.227 -7.794 -7.270 1.00 97.75 139 LEU A N 1
ATOM 1060 C CA . LEU A 1 139 ? 7.805 -7.848 -6.931 1.00 97.75 139 LEU A CA 1
ATOM 1061 C C . LEU A 1 139 ? 7.502 -8.722 -5.707 1.00 97.75 139 LEU A C 1
ATOM 1063 O O . LEU A 1 139 ? 6.344 -8.856 -5.343 1.00 97.75 139 LEU A O 1
ATOM 1067 N N . ASP A 1 140 ? 8.523 -9.269 -5.043 1.00 96.75 140 ASP A N 1
ATOM 1068 C CA . ASP A 1 140 ? 8.378 -10.148 -3.875 1.00 96.75 140 ASP A CA 1
ATOM 1069 C C . ASP A 1 140 ? 7.610 -9.533 -2.703 1.00 96.75 140 ASP A C 1
ATOM 1071 O O . ASP A 1 140 ? 7.025 -10.268 -1.911 1.00 96.75 140 ASP A O 1
ATOM 1075 N N . ARG A 1 141 ? 7.618 -8.205 -2.601 1.00 97.25 141 ARG A N 1
ATOM 1076 C CA . ARG A 1 141 ? 6.979 -7.445 -1.525 1.00 97.25 141 ARG A CA 1
ATOM 1077 C C . ARG A 1 141 ? 5.697 -6.721 -1.945 1.00 97.25 141 ARG A C 1
ATOM 1079 O O . ARG A 1 141 ? 4.911 -6.342 -1.084 1.00 97.25 141 ARG A O 1
ATOM 1086 N N . LEU A 1 142 ? 5.499 -6.507 -3.247 1.00 97.81 142 LEU A N 1
ATOM 1087 C CA . LEU A 1 142 ? 4.359 -5.740 -3.744 1.00 97.81 142 LEU A CA 1
ATOM 1088 C C . LEU A 1 142 ? 3.060 -6.480 -3.417 1.00 97.81 142 LEU A C 1
ATOM 1090 O O . LEU A 1 142 ? 2.929 -7.648 -3.769 1.00 97.81 142 LEU A O 1
ATOM 1094 N N . GLY A 1 143 ? 2.111 -5.794 -2.779 1.00 95.81 143 GLY A N 1
ATOM 1095 C CA . GLY A 1 143 ? 0.810 -6.378 -2.441 1.00 95.81 143 GLY A CA 1
ATOM 1096 C C . GLY A 1 143 ? 0.729 -7.014 -1.052 1.00 95.81 143 GLY A C 1
ATOM 1097 O O . GLY A 1 143 ? -0.357 -7.430 -0.659 1.00 95.81 143 GLY A O 1
ATOM 1098 N N . LEU A 1 144 ? 1.831 -7.078 -0.290 1.00 97.25 144 LEU A N 1
ATOM 1099 C CA . LEU A 1 144 ? 1.761 -7.530 1.102 1.00 97.25 144 LEU A CA 1
ATOM 1100 C C . LEU A 1 144 ? 0.907 -6.559 1.938 1.00 97.25 144 LEU A C 1
ATOM 1102 O O . LEU A 1 144 ? 1.097 -5.347 1.797 1.00 97.25 144 LEU A O 1
ATOM 1106 N N . PRO A 1 145 ? 0.010 -7.057 2.810 1.00 97.81 145 PRO A N 1
ATOM 1107 C CA . PRO A 1 145 ? -0.780 -6.205 3.692 1.00 97.81 145 PRO A CA 1
ATOM 1108 C C . PRO A 1 145 ? 0.101 -5.359 4.614 1.00 97.81 145 PRO A C 1
ATOM 1110 O O . PRO A 1 145 ? 1.016 -5.875 5.261 1.00 97.81 145 PRO A O 1
ATOM 1113 N N . LEU A 1 146 ? -0.198 -4.067 4.692 1.00 98.00 146 LEU A N 1
ATOM 1114 C CA . LEU A 1 146 ? 0.468 -3.097 5.550 1.00 98.00 146 LEU A CA 1
ATOM 1115 C C . LEU A 1 146 ? -0.587 -2.318 6.334 1.00 98.00 146 LEU A C 1
ATOM 1117 O O . LEU A 1 146 ? -1.550 -1.824 5.755 1.00 98.00 146 LEU A O 1
ATOM 1121 N N . ILE A 1 147 ? -0.391 -2.197 7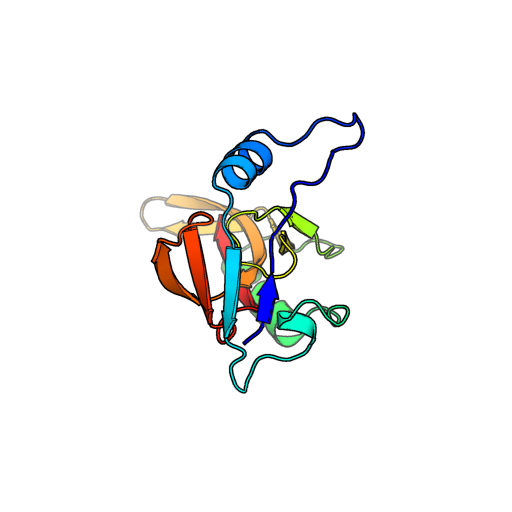.645 1.00 98.25 147 ILE A N 1
ATOM 1122 C CA . ILE A 1 147 ? -1.236 -1.367 8.506 1.00 98.25 147 ILE A CA 1
ATOM 1123 C C . ILE A 1 147 ? -0.515 -0.039 8.725 1.00 98.25 147 ILE A C 1
ATOM 1125 O O . ILE A 1 147 ? 0.592 -0.016 9.265 1.00 98.25 147 ILE A O 1
ATOM 1129 N N . GLU A 1 148 ? -1.137 1.055 8.297 1.00 98.00 148 GLU A N 1
ATOM 1130 C CA . GLU A 1 148 ? -0.706 2.415 8.616 1.00 98.00 148 GLU A CA 1
ATOM 1131 C C . GLU A 1 148 ? -1.496 2.908 9.834 1.00 98.00 148 GLU A C 1
ATOM 1133 O O . GLU A 1 148 ? -2.721 2.794 9.867 1.00 98.00 148 GLU A O 1
ATOM 1138 N N . ILE A 1 149 ? -0.788 3.447 10.827 1.00 97.50 149 ILE A N 1
ATOM 1139 C CA . ILE A 1 149 ? -1.354 4.084 12.021 1.00 97.50 149 ILE A CA 1
ATOM 1140 C C . ILE A 1 149 ? -0.780 5.499 12.054 1.00 97.50 149 ILE A C 1
ATOM 1142 O O . ILE A 1 149 ? 0.446 5.644 12.111 1.00 97.50 149 ILE A O 1
ATOM 1146 N N . ALA A 1 150 ? -1.645 6.508 11.989 1.00 94.19 150 ALA A N 1
ATOM 1147 C CA . ALA A 1 150 ? -1.266 7.919 11.979 1.00 94.19 150 ALA A CA 1
ATOM 1148 C C . ALA A 1 150 ? -2.092 8.721 12.981 1.00 94.19 150 ALA A C 1
ATOM 1150 O O . ALA A 1 150 ? -3.290 8.397 13.150 1.00 94.19 150 ALA A O 1
#

Foldseek 3Di:
DDKDADAFDAPPVRHTDPVRVVLVVQLEMEAEDEDPPDDCVQQVNDDDDPDDPVLLVVLVVVCVVQVWAFDPDKDWDWAAARPPQRNVRTKTKIWTTAFGWDQDPVGIDTWGTKMKIADTFAWDDWDQDPSGIYTYTYSPRTGPIDIDID